Protein AF-A0A7J9RK11-F1 (afdb_monomer_lite)

Structure (mmCIF,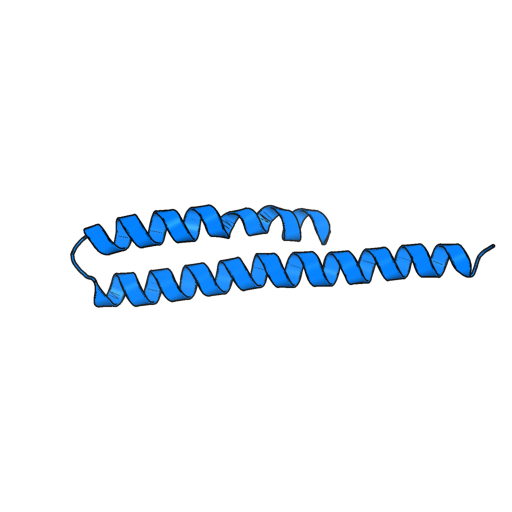 N/CA/C/O backbone):
data_AF-A0A7J9RK11-F1
#
_entry.id   AF-A0A7J9RK11-F1
#
loop_
_atom_site.group_PDB
_atom_site.id
_atom_site.type_symbol
_atom_site.label_atom_id
_atom_site.label_alt_id
_atom_site.label_comp_id
_atom_site.label_asym_id
_atom_site.label_entity_id
_atom_site.label_seq_id
_atom_site.pdbx_PDB_ins_code
_atom_site.Cartn_x
_atom_site.Cartn_y
_atom_site.Cartn_z
_atom_site.occupancy
_atom_site.B_iso_or_equiv
_atom_site.auth_seq_id
_atom_site.auth_comp_id
_atom_site.auth_asym_id
_atom_site.auth_atom_id
_atom_site.pdbx_PDB_model_num
ATOM 1 N N . MET A 1 1 ? 2.125 -0.454 18.333 1.00 67.50 1 MET A N 1
ATOM 2 C CA . MET A 1 1 ? 1.310 0.617 17.720 1.00 67.50 1 MET A CA 1
ATOM 3 C C . MET A 1 1 ? 0.845 0.135 16.349 1.00 67.50 1 MET A C 1
ATOM 5 O O . MET A 1 1 ? 1.677 0.026 15.466 1.00 67.50 1 MET A O 1
ATOM 9 N N . SER A 1 2 ? -0.429 -0.238 16.179 1.00 82.12 2 SER A N 1
ATOM 10 C CA . SER A 1 2 ? -0.935 -0.721 14.875 1.00 82.12 2 SER A CA 1
ATOM 11 C C . SER A 1 2 ? -1.444 0.414 13.981 1.00 82.12 2 SER A C 1
ATOM 13 O O . SER A 1 2 ? -1.226 0.383 12.777 1.00 82.12 2 SER A O 1
ATOM 15 N N . GLY A 1 3 ? -2.038 1.461 14.571 1.00 83.88 3 GLY A N 1
ATOM 16 C CA . GLY A 1 3 ? -2.586 2.595 13.816 1.00 83.88 3 GLY A CA 1
ATOM 17 C C . GLY A 1 3 ? -1.533 3.387 13.033 1.00 83.88 3 GLY A C 1
ATOM 18 O O . GLY A 1 3 ? -1.729 3.644 11.854 1.00 83.88 3 GLY A O 1
ATOM 19 N N . ALA A 1 4 ? -0.381 3.708 13.638 1.00 89.38 4 ALA A N 1
ATOM 20 C CA . ALA A 1 4 ? 0.701 4.385 12.910 1.00 89.38 4 ALA A CA 1
ATOM 21 C C . ALA A 1 4 ? 1.278 3.528 11.772 1.00 89.38 4 ALA A C 1
ATOM 23 O O . ALA A 1 4 ? 1.625 4.070 10.729 1.00 89.38 4 ALA A O 1
ATOM 24 N N . ASN A 1 5 ? 1.314 2.200 11.943 1.00 89.31 5 ASN A N 1
ATOM 25 C CA . ASN A 1 5 ? 1.724 1.280 10.881 1.00 89.31 5 ASN A CA 1
ATOM 26 C C . ASN A 1 5 ? 0.682 1.226 9.744 1.00 89.31 5 ASN A C 1
ATOM 28 O O . ASN A 1 5 ? 1.039 1.196 8.577 1.00 89.31 5 ASN A O 1
ATOM 32 N N . ALA A 1 6 ? -0.616 1.302 10.059 1.00 89.25 6 ALA A N 1
ATOM 33 C CA . ALA A 1 6 ? -1.659 1.417 9.034 1.00 89.25 6 ALA A CA 1
ATOM 34 C C . ALA A 1 6 ? -1.527 2.712 8.213 1.00 89.25 6 ALA A C 1
ATOM 36 O O . ALA A 1 6 ? -1.705 2.700 6.999 1.00 89.25 6 ALA A O 1
ATOM 37 N N . ILE A 1 7 ? -1.163 3.821 8.866 1.00 92.06 7 ILE A N 1
ATOM 38 C CA . ILE A 1 7 ? -0.969 5.120 8.206 1.00 92.06 7 ILE A CA 1
ATOM 39 C C . ILE A 1 7 ? 0.312 5.133 7.354 1.00 92.06 7 ILE A C 1
ATOM 41 O O . ILE A 1 7 ? 0.307 5.718 6.271 1.00 92.06 7 ILE A O 1
ATOM 45 N N . SER A 1 8 ? 1.383 4.436 7.762 1.00 93.19 8 SER A N 1
ATOM 46 C CA . SER A 1 8 ? 2.585 4.279 6.919 1.00 93.19 8 SER A CA 1
ATOM 47 C C . SER A 1 8 ? 2.333 3.525 5.605 1.00 93.19 8 SER A C 1
ATOM 49 O O . SER A 1 8 ? 3.161 3.582 4.691 1.00 93.19 8 SER A O 1
ATOM 51 N N . GLY A 1 9 ? 1.158 2.910 5.453 1.00 91.44 9 GLY A N 1
ATOM 52 C CA . GLY A 1 9 ? 0.681 2.348 4.192 1.00 91.44 9 GLY A CA 1
ATOM 53 C C . GLY A 1 9 ? 0.565 3.372 3.055 1.00 91.44 9 GLY A C 1
ATOM 54 O O . GLY A 1 9 ? 0.496 2.978 1.895 1.00 91.44 9 GLY A O 1
ATOM 55 N N . ILE A 1 10 ? 0.644 4.681 3.346 1.00 95.12 10 ILE A N 1
ATOM 56 C CA . ILE A 1 10 ? 0.773 5.748 2.335 1.00 95.12 10 ILE A CA 1
ATOM 57 C C . ILE A 1 10 ? 1.966 5.545 1.383 1.00 95.12 10 ILE A C 1
ATOM 59 O O . ILE A 1 10 ? 1.978 6.090 0.281 1.00 95.12 10 ILE A O 1
ATOM 63 N N . SER A 1 11 ? 2.929 4.700 1.764 1.00 94.50 11 SER A N 1
ATOM 64 C CA . SER A 1 11 ? 3.993 4.180 0.895 1.00 94.50 11 SER A CA 1
ATOM 65 C C . SER A 1 11 ? 3.498 3.630 -0.453 1.00 94.50 11 SER A C 1
ATOM 67 O O . SER A 1 11 ? 4.257 3.665 -1.419 1.00 94.50 11 SER A O 1
ATOM 69 N N . ILE A 1 12 ? 2.226 3.223 -0.572 1.00 96.44 12 ILE A N 1
ATOM 70 C CA . ILE A 1 12 ? 1.612 2.845 -1.855 1.00 96.44 12 ILE A CA 1
ATOM 71 C C . ILE A 1 12 ? 1.671 3.965 -2.903 1.00 96.44 12 ILE A C 1
ATOM 73 O O . ILE A 1 12 ? 1.905 3.685 -4.074 1.00 96.44 12 ILE A O 1
ATOM 77 N N . ILE A 1 13 ? 1.539 5.233 -2.500 1.00 96.69 13 ILE A N 1
ATOM 78 C CA . ILE A 1 13 ? 1.642 6.379 -3.416 1.00 96.69 13 ILE A CA 1
ATOM 79 C C . ILE A 1 13 ? 3.060 6.471 -3.986 1.00 96.69 13 ILE A C 1
ATOM 81 O O . ILE A 1 13 ? 3.237 6.631 -5.190 1.00 96.69 13 ILE A O 1
ATOM 85 N N . GLY A 1 14 ? 4.072 6.303 -3.129 1.00 95.19 14 GLY A N 1
ATOM 86 C CA . GLY A 1 14 ? 5.471 6.278 -3.552 1.00 95.19 14 GLY A CA 1
ATOM 87 C C . GLY A 1 14 ? 5.784 5.098 -4.472 1.00 95.19 14 GLY A C 1
ATOM 88 O O . GLY A 1 14 ? 6.503 5.273 -5.450 1.00 95.19 14 GLY A O 1
ATOM 89 N N . ALA A 1 15 ? 5.205 3.922 -4.211 1.00 95.6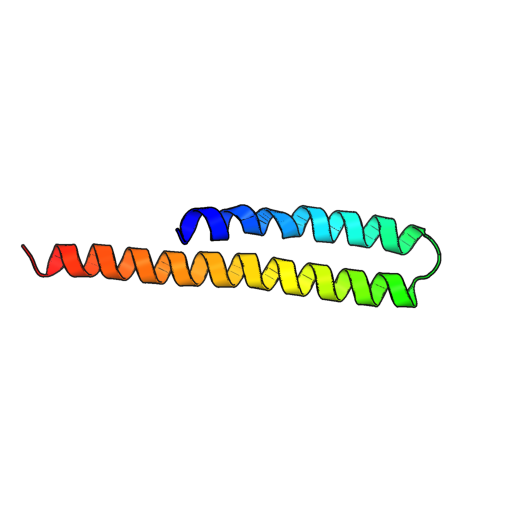9 15 ALA A N 1
ATOM 90 C CA . ALA A 1 15 ? 5.364 2.751 -5.072 1.00 95.69 15 ALA A CA 1
ATOM 91 C C . ALA A 1 15 ? 4.757 2.965 -6.469 1.00 95.69 15 ALA A C 1
ATOM 93 O O . ALA A 1 15 ? 5.369 2.573 -7.457 1.00 95.69 15 ALA A O 1
ATOM 94 N N . LEU A 1 16 ? 3.594 3.618 -6.562 1.00 95.31 16 LEU A N 1
ATOM 95 C CA . LEU A 1 16 ? 2.944 3.922 -7.842 1.00 95.31 16 LEU A CA 1
ATOM 96 C C . LEU A 1 16 ? 3.724 4.959 -8.657 1.00 95.31 16 LEU A C 1
ATOM 98 O O . LEU A 1 16 ? 3.956 4.746 -9.842 1.00 95.31 16 LEU A O 1
ATOM 102 N N . ILE A 1 17 ? 4.176 6.046 -8.024 1.00 95.12 17 ILE A N 1
ATOM 103 C CA . ILE A 1 17 ? 5.007 7.059 -8.695 1.00 95.12 17 ILE A CA 1
ATOM 104 C C . ILE A 1 17 ? 6.355 6.450 -9.108 1.00 95.12 17 ILE A C 1
ATOM 106 O O . ILE A 1 17 ? 6.825 6.664 -10.220 1.00 95.12 17 ILE A O 1
ATOM 110 N N . GLY A 1 18 ? 6.971 5.652 -8.233 1.00 91.44 18 GLY A N 1
ATOM 111 C CA . GLY A 1 18 ? 8.236 4.980 -8.525 1.00 91.44 18 GLY A CA 1
ATOM 112 C C . GLY A 1 18 ? 8.130 3.955 -9.655 1.00 91.44 18 GLY A C 1
ATOM 113 O O . GLY A 1 18 ? 9.083 3.801 -10.413 1.00 91.44 18 GLY A O 1
ATOM 114 N N . ALA A 1 19 ? 6.982 3.286 -9.797 1.00 91.19 19 ALA A N 1
ATOM 115 C CA . ALA A 1 19 ? 6.726 2.363 -10.899 1.00 91.19 19 ALA A CA 1
ATOM 116 C C . ALA A 1 19 ? 6.743 3.068 -12.263 1.00 91.19 19 ALA A C 1
ATOM 118 O O . ALA A 1 19 ? 7.325 2.537 -13.206 1.00 91.19 19 ALA A O 1
ATOM 119 N N . ASP A 1 20 ? 6.154 4.262 -12.345 1.00 88.81 20 ASP A N 1
ATOM 120 C CA . ASP A 1 20 ? 6.123 5.083 -13.560 1.00 88.81 20 ASP A CA 1
ATOM 121 C C . ASP A 1 20 ? 7.535 5.546 -13.958 1.00 88.81 20 ASP A C 1
ATOM 123 O O . ASP A 1 20 ? 8.008 5.266 -15.058 1.00 88.81 20 ASP A O 1
ATOM 127 N N . VAL A 1 21 ? 8.281 6.112 -13.002 1.00 85.19 21 VAL A N 1
ATOM 128 C CA . VAL A 1 21 ? 9.675 6.551 -13.209 1.00 85.19 21 VAL A CA 1
ATOM 129 C C . VAL A 1 21 ? 10.584 5.393 -13.633 1.00 85.19 21 VAL A C 1
ATOM 131 O O . VAL A 1 21 ? 11.430 5.546 -14.512 1.00 85.19 21 VAL A O 1
ATOM 134 N N . ALA A 1 22 ? 10.429 4.219 -13.015 1.00 82.69 22 ALA A N 1
ATOM 135 C CA 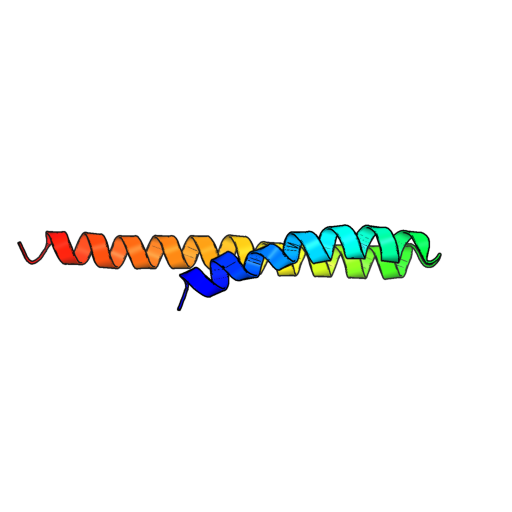. ALA A 1 22 ? 11.223 3.046 -13.365 1.00 82.69 22 ALA A CA 1
ATOM 136 C C . ALA A 1 22 ? 10.912 2.553 -14.787 1.00 82.69 22 ALA A C 1
ATOM 138 O O . ALA A 1 22 ? 11.812 2.078 -15.483 1.00 82.69 22 ALA A O 1
ATOM 139 N N . TYR A 1 23 ? 9.661 2.669 -15.232 1.00 80.94 23 TYR A N 1
ATOM 140 C CA . TYR A 1 23 ? 9.253 2.272 -16.576 1.00 80.94 23 TYR A CA 1
ATOM 141 C C . TYR A 1 23 ? 9.877 3.168 -17.658 1.00 80.94 23 TYR A C 1
ATOM 143 O O . TYR A 1 23 ? 10.334 2.658 -18.682 1.00 80.94 23 TYR A O 1
ATOM 151 N N . GLU A 1 24 ? 9.990 4.476 -17.413 1.00 82.81 24 GLU A N 1
ATOM 152 C CA . GLU A 1 24 ? 10.632 5.421 -18.343 1.00 82.81 24 GLU A CA 1
ATOM 153 C C . GLU A 1 24 ? 12.152 5.213 -18.500 1.00 82.81 24 GLU A C 1
ATOM 155 O O . GLU A 1 24 ? 12.737 5.643 -19.494 1.00 82.81 24 GLU A O 1
ATOM 160 N N . ALA A 1 25 ? 12.809 4.518 -17.564 1.00 78.12 25 ALA A N 1
ATOM 161 C CA . ALA A 1 25 ? 14.264 4.329 -17.546 1.00 78.12 25 ALA A CA 1
ATOM 162 C C . ALA A 1 25 ? 14.808 3.296 -18.564 1.00 78.12 25 ALA A C 1
ATOM 164 O O . ALA A 1 25 ? 16.018 3.080 -18.636 1.00 78.12 25 ALA A O 1
ATOM 165 N N . GLY A 1 26 ? 13.945 2.662 -19.365 1.00 75.69 26 GLY A N 1
ATOM 166 C CA . GLY A 1 26 ? 14.333 1.861 -20.535 1.00 75.69 26 GLY A CA 1
ATOM 167 C C . GLY A 1 26 ? 14.547 0.357 -20.305 1.00 75.69 26 GLY A C 1
ATOM 168 O O . GLY A 1 26 ? 14.421 -0.404 -21.262 1.00 75.69 26 GLY A O 1
ATOM 169 N N . ASP A 1 27 ? 14.784 -0.107 -19.070 1.00 79.81 27 ASP A N 1
ATOM 170 C CA . ASP A 1 27 ? 14.778 -1.544 -18.729 1.00 79.81 27 ASP A CA 1
ATOM 171 C C . ASP A 1 27 ? 13.413 -1.972 -18.170 1.00 79.81 27 ASP A C 1
ATOM 173 O O . ASP A 1 27 ? 13.195 -2.120 -16.965 1.00 79.81 27 ASP A O 1
ATOM 177 N N . THR A 1 28 ? 12.453 -2.159 -19.073 1.00 84.38 28 THR A N 1
ATOM 178 C CA . THR A 1 28 ? 11.049 -2.412 -18.720 1.00 84.38 28 THR A CA 1
ATOM 179 C C . THR A 1 28 ? 10.828 -3.734 -17.979 1.00 84.38 28 THR A C 1
ATOM 181 O O . THR A 1 28 ? 9.850 -3.862 -17.243 1.00 84.38 28 THR A O 1
ATOM 184 N N . ALA A 1 29 ? 11.708 -4.727 -18.154 1.00 88.19 29 ALA A N 1
ATOM 185 C CA . ALA A 1 29 ? 11.558 -6.039 -17.527 1.00 88.19 29 ALA A CA 1
ATOM 186 C C . ALA A 1 29 ? 11.934 -5.995 -16.041 1.00 88.19 29 ALA A C 1
ATOM 188 O O . ALA A 1 29 ? 11.146 -6.413 -15.188 1.00 88.19 29 ALA A O 1
ATOM 189 N N . ILE A 1 30 ? 13.110 -5.447 -15.721 1.00 88.56 30 ILE A N 1
ATOM 190 C CA . ILE A 1 30 ? 13.560 -5.309 -14.332 1.00 88.56 30 ILE A CA 1
ATOM 191 C C . ILE A 1 30 ? 12.681 -4.295 -13.594 1.00 88.56 30 ILE A C 1
ATOM 193 O O . ILE A 1 30 ? 12.215 -4.581 -12.487 1.00 88.56 30 ILE A O 1
ATOM 197 N N . SER A 1 31 ? 12.373 -3.159 -14.225 1.00 90.81 31 SER A N 1
ATOM 198 C CA . SER A 1 31 ? 11.490 -2.140 -13.652 1.00 90.81 31 SER A CA 1
ATOM 199 C C . SER A 1 31 ? 10.090 -2.674 -13.363 1.00 90.81 31 SER A C 1
ATOM 201 O O . SER A 1 31 ? 9.551 -2.407 -12.291 1.00 90.81 31 SER A O 1
ATOM 203 N N . GLY A 1 32 ? 9.522 -3.493 -14.255 1.00 91.19 32 GLY A N 1
ATOM 204 C CA . GLY A 1 32 ? 8.217 -4.121 -14.041 1.00 91.19 32 GLY A CA 1
ATOM 205 C C . GLY A 1 32 ? 8.197 -5.059 -12.831 1.00 91.19 32 GLY A C 1
ATOM 206 O O . GLY A 1 32 ? 7.270 -5.002 -12.020 1.00 91.19 32 GLY A O 1
ATOM 207 N N . ILE A 1 33 ? 9.237 -5.882 -12.659 1.00 93.75 33 ILE A N 1
ATOM 208 C CA . ILE A 1 33 ? 9.354 -6.791 -11.506 1.00 93.75 33 ILE A CA 1
ATOM 209 C C . ILE A 1 33 ? 9.506 -5.997 -10.203 1.00 93.75 33 ILE A C 1
ATOM 211 O O . ILE A 1 33 ? 8.818 -6.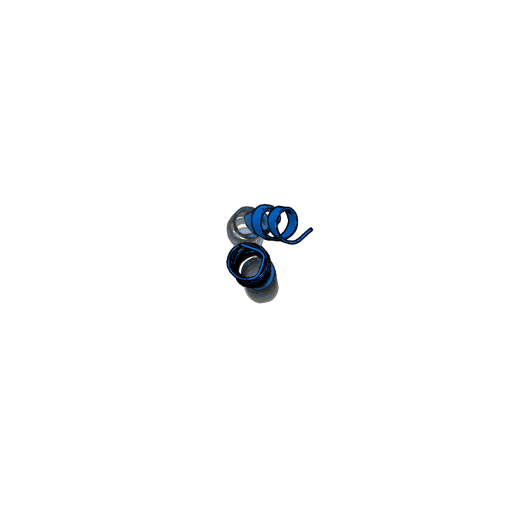287 -9.223 1.00 93.75 33 ILE A O 1
ATOM 215 N N . LEU A 1 34 ? 10.371 -4.979 -10.181 1.00 93.06 34 LEU A N 1
ATOM 216 C CA . LEU A 1 34 ? 10.583 -4.147 -8.993 1.00 93.06 34 LEU A CA 1
ATOM 217 C C . LEU A 1 34 ? 9.329 -3.350 -8.620 1.00 93.06 34 LEU A C 1
ATOM 219 O O . LEU A 1 34 ? 8.961 -3.319 -7.445 1.00 93.06 34 LEU A O 1
ATOM 223 N N . ALA A 1 35 ? 8.641 -2.768 -9.603 1.00 94.56 35 ALA A N 1
ATOM 224 C CA . ALA A 1 35 ? 7.374 -2.068 -9.409 1.00 94.56 35 ALA A CA 1
ATOM 225 C C . ALA A 1 35 ? 6.303 -2.997 -8.825 1.00 94.56 35 ALA A C 1
ATOM 227 O O . ALA A 1 35 ? 5.642 -2.649 -7.845 1.00 94.56 35 ALA A O 1
ATOM 228 N N . PHE A 1 36 ? 6.172 -4.207 -9.374 1.00 94.81 36 PHE A N 1
ATOM 229 C CA . PHE A 1 36 ? 5.243 -5.210 -8.864 1.00 94.81 36 PHE A CA 1
ATOM 230 C C . PHE A 1 36 ? 5.532 -5.556 -7.399 1.00 94.81 36 PHE A C 1
ATOM 232 O O . PHE A 1 36 ? 4.631 -5.501 -6.559 1.00 94.81 36 PHE A O 1
ATOM 239 N N . VAL A 1 37 ? 6.792 -5.851 -7.065 1.00 96.88 37 VAL A N 1
ATOM 240 C CA . VAL A 1 37 ? 7.201 -6.168 -5.688 1.00 96.88 37 VAL A CA 1
ATOM 241 C C . VAL A 1 37 ? 6.942 -4.986 -4.750 1.00 96.88 37 VAL A C 1
ATOM 243 O O . VAL A 1 37 ? 6.383 -5.182 -3.670 1.00 96.88 37 VAL A O 1
ATOM 246 N N . ALA A 1 38 ? 7.283 -3.762 -5.157 1.00 96.25 38 ALA A N 1
ATOM 247 C CA . ALA A 1 38 ? 7.065 -2.558 -4.358 1.00 96.25 38 ALA A CA 1
ATOM 248 C C . ALA A 1 38 ? 5.578 -2.343 -4.033 1.00 96.25 38 ALA A C 1
ATOM 250 O O . ALA A 1 38 ? 5.223 -2.111 -2.875 1.00 96.25 38 ALA A O 1
ATOM 251 N N . VAL A 1 39 ? 4.701 -2.485 -5.030 1.00 96.88 39 VAL A N 1
ATOM 252 C CA . VAL A 1 39 ? 3.248 -2.353 -4.856 1.00 96.88 39 VAL A CA 1
ATOM 253 C C . VAL A 1 39 ? 2.698 -3.454 -3.951 1.00 96.88 39 VAL A C 1
ATOM 255 O O . VAL A 1 39 ? 1.921 -3.159 -3.043 1.00 96.88 39 VAL A O 1
ATOM 258 N N . VAL A 1 40 ? 3.121 -4.709 -4.132 1.00 97.81 40 VAL A N 1
ATOM 259 C CA . VAL A 1 40 ? 2.692 -5.829 -3.276 1.00 97.81 40 VAL A CA 1
ATOM 260 C C . VAL A 1 40 ? 3.079 -5.583 -1.818 1.00 97.81 40 VAL A C 1
ATOM 262 O O . VAL A 1 40 ? 2.239 -5.719 -0.928 1.00 97.81 40 VAL A O 1
ATOM 265 N N . LEU A 1 41 ? 4.323 -5.175 -1.558 1.00 96.88 41 LEU A N 1
ATOM 266 C CA . LEU A 1 41 ? 4.798 -4.887 -0.204 1.00 96.88 41 LEU A CA 1
ATOM 267 C C . LEU A 1 41 ? 4.050 -3.707 0.430 1.00 96.88 41 LEU A C 1
ATOM 269 O O . LEU A 1 41 ? 3.647 -3.789 1.594 1.00 96.88 41 LEU A O 1
ATOM 273 N N . ALA A 1 42 ? 3.802 -2.642 -0.334 1.00 97.00 42 ALA A N 1
ATOM 274 C CA . ALA A 1 42 ? 3.008 -1.508 0.129 1.00 97.00 42 ALA A CA 1
ATOM 275 C C . ALA A 1 42 ? 1.565 -1.926 0.461 1.00 97.00 42 ALA A C 1
ATOM 277 O O . ALA A 1 42 ? 1.040 -1.567 1.516 1.00 97.00 42 ALA A O 1
ATOM 278 N N . MET A 1 43 ? 0.942 -2.760 -0.375 1.00 97.06 43 MET A N 1
ATOM 279 C CA . MET A 1 43 ? -0.403 -3.282 -0.125 1.00 97.06 43 MET A CA 1
ATOM 280 C C . MET A 1 43 ? -0.467 -4.186 1.108 1.00 97.06 43 MET A C 1
ATOM 282 O O . MET A 1 43 ? -1.431 -4.100 1.870 1.00 97.06 43 MET A O 1
ATOM 286 N N . ILE A 1 44 ? 0.557 -5.008 1.361 1.00 96.31 44 ILE A N 1
ATOM 287 C CA . ILE A 1 44 ? 0.658 -5.795 2.600 1.00 96.31 44 ILE A CA 1
ATOM 288 C C . ILE A 1 44 ? 0.689 -4.867 3.821 1.00 96.31 44 ILE A C 1
ATOM 290 O O . ILE A 1 44 ? 0.005 -5.146 4.809 1.00 96.31 44 ILE A O 1
ATOM 294 N N . ASN A 1 45 ? 1.429 -3.756 3.759 1.00 94.31 45 ASN A N 1
ATOM 295 C CA . ASN A 1 45 ? 1.481 -2.775 4.844 1.00 94.31 45 ASN A CA 1
ATOM 296 C C . ASN A 1 45 ? 0.108 -2.119 5.087 1.00 94.31 45 ASN A C 1
ATOM 298 O O . ASN A 1 45 ? -0.370 -2.119 6.223 1.00 94.31 45 ASN A O 1
ATOM 302 N N . VAL A 1 46 ? -0.566 -1.663 4.023 1.00 95.19 46 VAL A N 1
ATOM 303 C CA . VAL A 1 46 ? -1.919 -1.081 4.087 1.00 95.19 46 VAL A CA 1
ATOM 304 C C . VAL A 1 46 ? -2.901 -2.08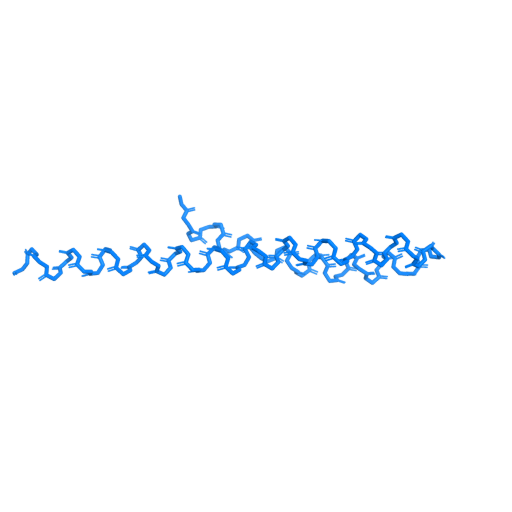4 4.697 1.00 95.19 46 VAL A C 1
ATOM 306 O O . VAL A 1 46 ? -3.471 -1.848 5.763 1.00 95.19 46 VAL A O 1
ATOM 309 N N . VAL A 1 47 ? -3.082 -3.239 4.055 1.00 96.00 47 VAL A N 1
ATOM 310 C CA . VAL A 1 47 ? -4.101 -4.222 4.447 1.00 96.00 47 VAL A CA 1
ATOM 311 C C . VAL A 1 47 ? -3.802 -4.793 5.830 1.00 96.00 47 VAL A C 1
ATOM 313 O O . VAL A 1 47 ? -4.684 -4.828 6.690 1.00 96.00 47 VAL A O 1
ATOM 316 N N . GLY A 1 48 ? -2.556 -5.195 6.083 1.00 94.75 48 GLY A N 1
ATOM 317 C CA . GLY A 1 48 ? -2.132 -5.724 7.377 1.00 94.75 48 GLY A CA 1
ATOM 318 C C . GLY A 1 48 ? -2.303 -4.703 8.500 1.00 94.75 48 GLY A C 1
ATOM 319 O O . GLY A 1 48 ? -2.873 -5.025 9.546 1.00 94.75 48 GLY A O 1
ATOM 320 N N . GLY A 1 49 ? -1.883 -3.458 8.272 1.00 94.25 49 GLY A N 1
ATOM 321 C CA . GLY A 1 49 ? -2.001 -2.374 9.242 1.00 94.25 49 GLY A CA 1
ATOM 322 C C . GLY A 1 49 ? -3.452 -2.084 9.627 1.00 94.25 49 GLY A C 1
ATOM 323 O O . GLY A 1 49 ? -3.769 -2.006 10.820 1.00 94.25 49 GLY A O 1
ATOM 324 N N . PHE A 1 50 ? -4.366 -1.982 8.659 1.00 93.88 50 PHE A N 1
ATOM 325 C CA . PHE A 1 50 ? -5.787 -1.745 8.943 1.00 93.88 50 PHE A CA 1
ATOM 326 C C . PHE A 1 50 ? -6.473 -2.955 9.589 1.00 93.88 50 PHE A C 1
ATOM 328 O O . PHE A 1 50 ? -7.223 -2.780 10.553 1.00 93.88 50 PHE A O 1
ATOM 335 N N . LEU A 1 51 ? -6.186 -4.183 9.140 1.00 95.38 51 LEU A N 1
ATOM 336 C CA . LEU A 1 51 ? -6.767 -5.401 9.720 1.00 95.38 51 LEU A CA 1
ATOM 337 C C . LEU A 1 51 ? -6.381 -5.583 11.189 1.00 95.38 51 LEU A C 1
ATOM 339 O O . LEU A 1 51 ? -7.245 -5.861 12.027 1.00 95.38 51 LEU A O 1
ATOM 343 N N . VAL A 1 52 ? -5.099 -5.413 11.520 1.00 94.50 52 VAL A N 1
ATOM 344 C CA . VAL A 1 52 ? -4.624 -5.529 12.905 1.00 94.50 52 VAL A CA 1
ATOM 345 C C . VAL A 1 52 ? -5.198 -4.398 13.755 1.00 94.50 52 VAL A C 1
ATOM 347 O O . VAL A 1 52 ? -5.685 -4.659 14.856 1.00 94.50 52 VAL A O 1
ATOM 350 N N . THR A 1 53 ? -5.248 -3.169 13.232 1.00 94.75 53 THR A N 1
ATOM 351 C CA . THR A 1 53 ? -5.826 -2.024 13.952 1.00 94.75 53 THR A CA 1
ATOM 352 C C . THR A 1 53 ? -7.297 -2.269 14.273 1.00 94.75 53 THR A C 1
ATOM 354 O O . THR A 1 53 ? -7.704 -2.109 15.422 1.00 94.75 53 THR A O 1
ATOM 357 N N . ASN A 1 54 ? -8.082 -2.750 13.307 1.00 94.12 54 ASN A N 1
ATOM 358 C CA . ASN A 1 54 ? -9.485 -3.096 13.518 1.00 94.12 54 ASN A CA 1
ATOM 359 C C . ASN A 1 54 ? -9.656 -4.188 14.591 1.00 94.12 54 ASN A C 1
ATOM 361 O O . ASN A 1 54 ? -10.469 -4.046 15.504 1.00 94.12 54 ASN A O 1
ATOM 365 N N . ARG A 1 55 ? -8.850 -5.260 14.545 1.00 94.31 55 ARG A N 1
ATOM 366 C CA . ARG A 1 55 ? -8.871 -6.314 15.578 1.00 94.31 55 ARG A CA 1
ATOM 367 C C . ARG A 1 55 ? -8.548 -5.758 16.967 1.00 94.31 55 ARG A C 1
ATOM 369 O O . ARG A 1 55 ? -9.257 -6.076 17.920 1.00 94.31 55 ARG A O 1
ATOM 376 N N . MET A 1 56 ? -7.540 -4.893 17.083 1.00 93.62 56 MET A N 1
ATOM 377 C CA . MET A 1 56 ? -7.174 -4.259 18.354 1.00 93.62 56 MET A CA 1
ATOM 378 C C . MET A 1 56 ? -8.299 -3.382 18.910 1.00 93.62 56 MET A C 1
ATOM 380 O O . MET A 1 56 ? -8.626 -3.481 20.093 1.00 93.62 56 MET A O 1
ATOM 384 N N . LEU A 1 57 ? -8.921 -2.553 18.067 1.00 92.62 57 LEU A N 1
ATOM 385 C CA . LEU A 1 57 ? -10.027 -1.686 18.479 1.00 92.62 57 LEU A CA 1
ATOM 386 C C . LEU A 1 57 ? -11.247 -2.502 18.932 1.00 92.62 57 LEU 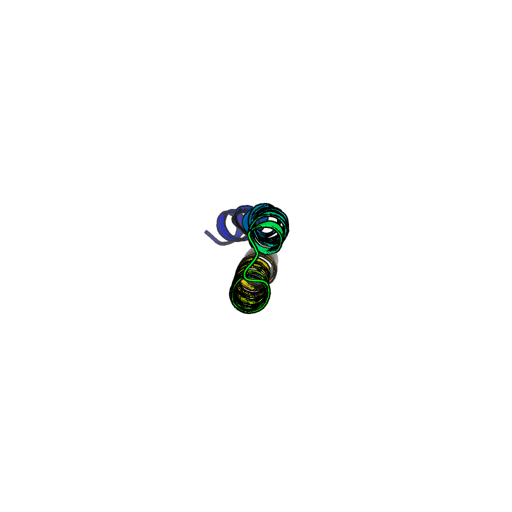A C 1
ATOM 388 O O . LEU A 1 57 ? -11.844 -2.181 19.959 1.00 92.62 57 LEU A O 1
ATOM 392 N N . ASN A 1 58 ? -11.555 -3.610 18.251 1.00 92.81 58 ASN A N 1
ATOM 393 C CA . ASN A 1 58 ? -12.630 -4.522 18.651 1.00 92.81 58 ASN A CA 1
ATOM 394 C C . ASN A 1 58 ? -12.358 -5.208 19.999 1.00 92.81 58 ASN A C 1
ATOM 396 O O . ASN A 1 58 ? -13.276 -5.358 20.805 1.00 92.81 58 ASN A O 1
ATOM 400 N N . MET A 1 59 ? -11.106 -5.578 20.291 1.00 92.38 59 MET A N 1
ATOM 401 C CA . MET A 1 59 ? -10.727 -6.136 21.597 1.00 92.38 59 MET A CA 1
ATOM 402 C C . MET A 1 59 ? -10.908 -5.117 22.730 1.00 92.38 59 MET A C 1
ATOM 404 O O . MET A 1 59 ? -11.404 -5.468 23.801 1.00 92.38 59 MET A O 1
ATOM 408 N N . ILE A 1 60 ? -10.552 -3.851 22.497 1.00 90.75 60 ILE A N 1
ATOM 409 C CA . ILE A 1 60 ? -10.726 -2.768 23.478 1.00 90.75 60 ILE A CA 1
ATOM 410 C C . ILE A 1 60 ? -12.217 -2.477 23.699 1.00 90.75 60 ILE A C 1
ATOM 412 O O . ILE A 1 60 ? -12.671 -2.418 24.844 1.00 90.75 60 ILE A O 1
ATOM 416 N N . ALA A 1 61 ? -12.998 -2.359 22.623 1.00 85.50 61 ALA A N 1
ATOM 417 C CA . ALA A 1 61 ? -14.441 -2.132 22.697 1.00 85.50 61 ALA A CA 1
ATOM 418 C C . ALA A 1 61 ? -15.177 -3.293 23.394 1.00 85.50 61 ALA A C 1
ATOM 420 O O . ALA A 1 61 ? -16.039 -3.067 24.245 1.00 85.50 61 ALA A O 1
ATOM 421 N N . GLY A 1 62 ? -14.799 -4.539 23.093 1.00 79.88 62 GLY A N 1
ATOM 422 C CA . GLY A 1 62 ? -15.344 -5.737 23.733 1.00 79.88 62 GLY A CA 1
ATOM 423 C C . GLY A 1 62 ? -14.974 -5.856 25.214 1.00 79.88 62 GLY A C 1
ATOM 424 O O . GLY A 1 62 ? -15.808 -6.271 26.018 1.00 79.88 62 GLY A O 1
ATOM 425 N N . LYS A 1 63 ? -13.765 -5.430 25.607 1.00 74.31 63 LYS A N 1
ATOM 426 C CA . LYS A 1 63 ? -13.358 -5.361 27.020 1.00 74.31 63 LYS A CA 1
ATOM 427 C C . LYS A 1 63 ? -14.195 -4.342 27.797 1.00 74.31 63 LYS A C 1
ATOM 429 O O . LYS A 1 63 ? -14.616 -4.637 28.911 1.00 74.31 63 LYS A O 1
ATOM 434 N N . LYS A 1 64 ? -14.507 -3.190 27.190 1.00 72.94 64 LYS A N 1
ATOM 435 C CA . LYS A 1 64 ? -15.352 -2.145 27.796 1.00 72.94 64 LYS A CA 1
ATOM 436 C C . LYS A 1 64 ? -16.780 -2.629 28.096 1.00 72.94 64 LYS A C 1
ATOM 438 O O . LYS A 1 64 ? -17.362 -2.193 29.076 1.00 72.94 64 LYS A O 1
ATOM 443 N N . ARG A 1 65 ? -17.321 -3.558 27.297 1.00 67.12 65 ARG A N 1
ATOM 444 C CA . ARG A 1 65 ? -18.652 -4.164 27.507 1.00 67.12 65 ARG A CA 1
ATOM 445 C C . ARG A 1 65 ? -18.718 -5.231 28.606 1.00 67.12 65 ARG A C 1
ATOM 447 O O . ARG A 1 65 ? -19.810 -5.523 29.061 1.00 67.12 65 ARG A O 1
ATOM 454 N N . ARG A 1 66 ? -17.594 -5.846 28.996 1.00 66.06 66 ARG A N 1
ATOM 455 C CA . ARG A 1 66 ? -17.556 -6.920 30.017 1.00 66.06 66 ARG A CA 1
ATOM 456 C C . ARG A 1 66 ? -17.237 -6.411 31.426 1.00 66.06 66 ARG A C 1
ATOM 458 O O . ARG A 1 66 ? -17.305 -7.192 32.364 1.00 66.06 66 ARG A O 1
ATOM 465 N N . GLY A 1 67 ? -16.831 -5.148 31.552 1.00 59.62 67 GLY A N 1
ATOM 466 C CA . GLY A 1 67 ? -16.529 -4.492 32.828 1.00 59.62 67 GLY A CA 1
ATOM 467 C C . GLY A 1 67 ? -17.565 -3.448 33.253 1.00 59.62 67 GLY A C 1
ATOM 468 O O . GLY A 1 67 ? -17.252 -2.645 34.126 1.00 59.62 67 GLY A O 1
ATOM 469 N N . ALA A 1 68 ? -18.733 -3.428 32.603 1.00 53.25 68 ALA A N 1
ATOM 470 C CA . ALA A 1 68 ? -19.898 -2.626 32.968 1.00 53.25 68 ALA A CA 1
ATOM 471 C C . ALA A 1 68 ? -21.009 -3.553 33.469 1.00 53.25 68 ALA A C 1
ATOM 473 O O . ALA A 1 68 ? -21.114 -4.665 32.899 1.00 53.25 68 ALA A O 1
#

Radius of gyration: 17.62 Å; chains: 1; bounding box: 35×14×54 Å

pLDDT: mean 88.76, std 9.57, range [53.25, 97.81]

Foldseek 3Di:
DLQVLLVVLCLLVVLVVQLVVLCVPPPNVVSVVSSVVSNVVSVCSNVVSVVVVVVVVVVVVVVVVVVD

Secondary structure (DSSP, 8-state):
--HHHHHGGGHHHHHHHHHHHHHHTS-HHHHHHHHHHHHHHHHHHHHHHHHHHHHHHHHHHHHHHH--

Sequence (68 aa):
MSGANAISGISIIGALIGADVAYEAGDTAISGILAFVAVVLAMINVVGGFLVTNRMLNMIAGKKRRGA